Protein AF-D5QDT8-F1 (afdb_monomer_lite)

Structure (mmCIF, N/CA/C/O backbone):
data_AF-D5QDT8-F1
#
_entry.id   AF-D5QDT8-F1
#
loop_
_atom_site.group_PDB
_atom_site.id
_atom_site.type_symbol
_atom_site.label_atom_id
_atom_site.label_alt_id
_atom_site.label_comp_id
_atom_site.label_asym_id
_atom_site.label_entity_id
_atom_site.label_seq_id
_atom_site.pdbx_PDB_ins_code
_atom_site.Cartn_x
_atom_site.Cartn_y
_atom_site.Cartn_z
_atom_site.occupancy
_atom_site.B_iso_or_equiv
_atom_site.auth_seq_id
_atom_site.auth_comp_id
_atom_site.auth_asym_id
_atom_site.auth_atom_id
_atom_site.pdbx_PDB_model_num
ATOM 1 N N . MET A 1 1 ? -13.618 -12.125 20.143 1.00 44.50 1 MET A N 1
ATOM 2 C CA . MET A 1 1 ? -13.880 -11.973 18.700 1.00 44.50 1 MET A CA 1
ATOM 3 C C . MET A 1 1 ? -12.535 -11.752 18.051 1.00 44.50 1 MET A C 1
ATOM 5 O O . MET A 1 1 ? -11.792 -10.920 18.547 1.00 44.50 1 MET A O 1
ATOM 9 N N . THR A 1 2 ? -12.155 -12.561 17.070 1.00 55.81 2 THR A N 1
ATOM 10 C CA . THR A 1 2 ? -10.937 -12.308 16.294 1.00 55.81 2 THR A CA 1
ATOM 11 C C . THR A 1 2 ? 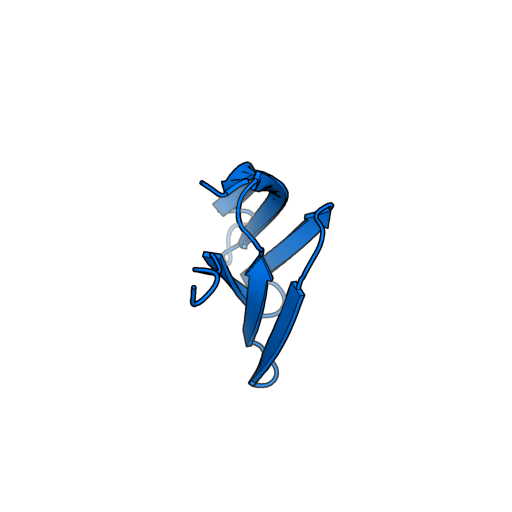-11.241 -11.103 15.416 1.00 55.81 2 THR A C 1
ATOM 13 O O . THR A 1 2 ? -12.100 -11.208 14.541 1.00 55.81 2 THR A O 1
ATOM 16 N N . ASP A 1 3 ? -10.626 -9.953 15.695 1.00 70.06 3 ASP A N 1
ATOM 17 C CA . ASP A 1 3 ? -10.747 -8.791 14.814 1.00 70.06 3 ASP A CA 1
ATOM 18 C C . ASP A 1 3 ? -10.307 -9.215 13.412 1.00 70.06 3 ASP A C 1
ATOM 20 O O . ASP A 1 3 ? -9.172 -9.651 13.203 1.00 70.06 3 ASP A O 1
ATOM 24 N N . THR A 1 4 ? -11.238 -9.171 12.459 1.00 88.50 4 THR A N 1
ATOM 25 C CA . THR A 1 4 ? -10.936 -9.491 11.064 1.00 88.50 4 THR A CA 1
ATOM 26 C C . THR A 1 4 ? -10.224 -8.283 10.482 1.00 88.50 4 THR A C 1
ATOM 28 O O . THR A 1 4 ? -10.834 -7.240 10.267 1.00 88.50 4 THR A O 1
ATOM 31 N N . LEU A 1 5 ? -8.913 -8.400 10.290 1.00 95.06 5 LEU A N 1
ATOM 32 C CA . LEU A 1 5 ? -8.113 -7.340 9.691 1.00 95.06 5 LEU A CA 1
ATOM 33 C C . LEU A 1 5 ? -8.192 -7.427 8.164 1.00 95.06 5 LEU A C 1
ATOM 35 O O . LEU A 1 5 ? -8.113 -8.512 7.588 1.00 95.06 5 LEU A O 1
ATOM 39 N N . ALA A 1 6 ? -8.283 -6.278 7.499 1.00 95.81 6 ALA A N 1
ATOM 40 C CA . ALA A 1 6 ? -8.034 -6.197 6.067 1.00 95.81 6 ALA A CA 1
ATOM 41 C C . ALA A 1 6 ? -6.528 -6.164 5.812 1.00 95.81 6 ALA A C 1
ATOM 43 O O . ALA A 1 6 ? -5.803 -5.403 6.453 1.00 95.81 6 ALA A O 1
ATOM 44 N N . HIS A 1 7 ? -6.063 -6.955 4.850 1.00 97.25 7 HIS A N 1
ATOM 45 C CA . HIS A 1 7 ? -4.650 -7.056 4.498 1.00 97.25 7 HIS A CA 1
ATOM 46 C C . HIS A 1 7 ? -4.398 -6.442 3.122 1.00 97.25 7 HIS A C 1
ATOM 48 O O . HIS A 1 7 ? -5.064 -6.786 2.147 1.00 97.25 7 HIS A O 1
ATOM 54 N N . VAL A 1 8 ? -3.415 -5.548 3.038 1.00 97.81 8 VAL A N 1
ATOM 55 C CA . VAL A 1 8 ? -3.007 -4.884 1.798 1.00 97.81 8 VAL A CA 1
ATOM 56 C C . VAL A 1 8 ? -1.540 -5.185 1.540 1.00 97.81 8 VAL A C 1
ATOM 58 O O . VAL A 1 8 ? -0.676 -4.821 2.338 1.00 97.81 8 VAL A O 1
ATOM 61 N N . GLU A 1 9 ? -1.247 -5.832 0.414 1.00 98.12 9 GLU A N 1
ATOM 62 C CA . GLU A 1 9 ? 0.127 -6.061 -0.026 1.00 98.12 9 GLU A CA 1
ATOM 63 C C . GLU A 1 9 ? 0.665 -4.841 -0.785 1.00 98.12 9 GLU A C 1
ATOM 65 O O . GLU A 1 9 ? 0.110 -4.395 -1.794 1.00 98.12 9 GLU A O 1
ATOM 70 N N . LEU A 1 10 ? 1.797 -4.321 -0.322 1.00 98.25 10 LEU A N 1
ATOM 71 C CA . LEU A 1 10 ? 2.564 -3.297 -1.010 1.00 98.25 10 LEU A CA 1
ATOM 72 C C . LEU A 1 10 ? 3.758 -3.943 -1.702 1.00 98.25 10 LEU A C 1
ATOM 74 O O . LEU A 1 10 ? 4.573 -4.600 -1.056 1.00 98.25 10 LEU A O 1
ATOM 78 N N . THR A 1 11 ? 3.875 -3.703 -3.004 1.00 98.38 11 THR A N 1
ATOM 79 C CA . THR A 1 11 ? 5.020 -4.099 -3.821 1.00 98.38 11 THR A CA 1
ATOM 80 C C . THR A 1 11 ? 5.828 -2.870 -4.232 1.00 98.38 11 THR A C 1
ATOM 82 O O . THR A 1 11 ? 5.283 -1.896 -4.749 1.00 98.38 11 THR A O 1
ATOM 85 N N . TRP A 1 12 ? 7.142 -2.936 -4.043 1.00 97.94 12 TRP A N 1
ATOM 86 C CA . TRP A 1 12 ? 8.100 -1.967 -4.553 1.00 97.94 12 TRP A CA 1
ATOM 87 C C . TRP A 1 12 ? 9.133 -2.668 -5.436 1.00 97.94 12 TRP A C 1
ATOM 89 O O . TRP A 1 12 ? 9.926 -3.500 -4.991 1.00 97.94 12 TRP A O 1
ATOM 99 N N . ILE A 1 13 ? 9.113 -2.328 -6.717 1.00 97.25 13 ILE A N 1
ATOM 100 C CA . ILE A 1 13 ? 10.088 -2.721 -7.723 1.00 97.25 13 ILE A CA 1
ATOM 101 C C . ILE A 1 13 ? 10.524 -1.435 -8.402 1.00 97.25 13 ILE A C 1
ATOM 103 O O . ILE A 1 13 ? 9.746 -0.836 -9.146 1.00 97.25 13 ILE A O 1
ATOM 107 N N . GLU A 1 14 ? 11.769 -1.040 -8.149 1.00 94.75 14 GLU A N 1
ATOM 108 C CA . GLU A 1 14 ? 12.360 0.176 -8.700 1.00 94.75 14 GLU A CA 1
ATOM 109 C C . GLU A 1 14 ? 12.012 0.355 -10.189 1.00 94.75 14 GLU A C 1
ATOM 111 O O . GLU A 1 14 ? 12.216 -0.559 -10.996 1.00 94.75 14 GLU A O 1
ATOM 116 N N . LYS A 1 15 ? 11.470 1.533 -10.534 1.00 94.06 15 LYS A N 1
ATOM 117 C CA . LYS A 1 15 ? 11.087 1.944 -11.900 1.00 94.06 15 LYS A CA 1
ATOM 118 C C . LYS A 1 15 ? 10.002 1.092 -12.574 1.00 94.06 15 LYS A C 1
ATOM 120 O O . LYS A 1 15 ? 9.756 1.281 -13.761 1.00 94.06 15 LYS A O 1
ATOM 125 N N . ARG A 1 16 ? 9.347 0.171 -11.857 1.00 96.94 16 ARG A N 1
ATOM 126 C CA . ARG A 1 16 ? 8.284 -0.685 -12.415 1.00 96.94 16 ARG A CA 1
ATOM 127 C C . ARG A 1 16 ? 6.989 -0.653 -11.622 1.00 96.94 16 ARG A C 1
ATOM 129 O O . ARG A 1 16 ? 5.935 -0.493 -12.222 1.00 96.94 16 ARG A O 1
ATOM 136 N N . ILE A 1 17 ? 7.052 -0.840 -10.306 1.00 97.94 17 ILE A N 1
ATOM 137 C CA . ILE A 1 17 ? 5.874 -0.893 -9.432 1.00 97.94 17 ILE A CA 1
ATOM 138 C C . ILE A 1 17 ? 6.207 -0.169 -8.143 1.00 97.94 17 ILE A C 1
ATOM 140 O O . ILE A 1 17 ? 7.196 -0.491 -7.491 1.00 97.94 17 ILE A O 1
ATOM 144 N N . GLU A 1 18 ? 5.359 0.763 -7.743 1.00 97.75 18 GLU A N 1
ATOM 145 C CA . GLU A 1 18 ? 5.499 1.448 -6.474 1.00 97.75 18 GLU A CA 1
ATOM 146 C C . GLU A 1 18 ? 4.136 1.586 -5.797 1.00 97.75 18 GLU A C 1
ATOM 148 O O . GLU A 1 18 ? 3.278 2.383 -6.182 1.00 97.75 18 GLU A O 1
ATOM 153 N N . HIS A 1 19 ? 3.934 0.757 -4.779 1.00 98.19 19 HIS A N 1
ATOM 154 C CA . HIS A 1 19 ? 2.737 0.731 -3.950 1.00 98.19 19 HIS A CA 1
ATOM 155 C C . HIS A 1 19 ? 3.003 1.411 -2.607 1.00 98.19 19 HIS A C 1
ATOM 157 O O . HIS A 1 19 ? 3.943 1.050 -1.894 1.00 98.19 19 HIS A O 1
ATOM 163 N N . TRP A 1 20 ? 2.140 2.354 -2.229 1.00 97.25 20 TRP A N 1
ATOM 164 C CA . TRP A 1 20 ? 2.305 3.141 -1.005 1.00 97.25 20 TRP A CA 1
ATOM 165 C C . TRP A 1 20 ? 0.984 3.335 -0.276 1.00 97.25 20 TRP A C 1
ATOM 167 O O . TRP A 1 20 ? -0.048 3.550 -0.903 1.00 97.25 20 TRP A O 1
ATOM 177 N N . ILE A 1 21 ? 1.027 3.373 1.055 1.00 97.94 21 ILE A N 1
ATOM 178 C CA . ILE A 1 21 ? -0.072 3.927 1.847 1.00 97.94 21 ILE A CA 1
ATOM 179 C C . ILE A 1 21 ? 0.233 5.393 2.119 1.00 97.94 21 ILE A C 1
ATOM 181 O O . ILE A 1 21 ? 1.276 5.722 2.684 1.00 97.94 21 ILE A O 1
ATOM 185 N N . ARG A 1 22 ? -0.668 6.279 1.687 1.00 97.69 22 ARG A N 1
ATOM 186 C CA . ARG A 1 22 ? -0.512 7.726 1.868 1.00 97.69 22 ARG A CA 1
ATOM 187 C C . ARG A 1 22 ? -0.964 8.183 3.255 1.00 97.69 22 ARG A C 1
ATOM 189 O O . ARG A 1 22 ? -0.321 9.048 3.838 1.00 97.69 22 ARG A O 1
ATOM 196 N N . PHE A 1 23 ? -2.056 7.613 3.759 1.00 98.06 23 PHE A N 1
ATOM 197 C CA . PHE A 1 23 ? -2.566 7.787 5.122 1.00 98.06 23 PHE A CA 1
ATOM 198 C C . PHE A 1 23 ? -3.373 6.551 5.536 1.00 98.06 23 PHE A C 1
ATOM 200 O O . PHE A 1 23 ? -3.800 5.788 4.671 1.00 98.06 23 PHE A O 1
ATOM 207 N N . GLY A 1 24 ? -3.622 6.392 6.836 1.00 96.12 24 GLY A N 1
ATOM 208 C CA . GLY A 1 24 ? -4.408 5.299 7.417 1.00 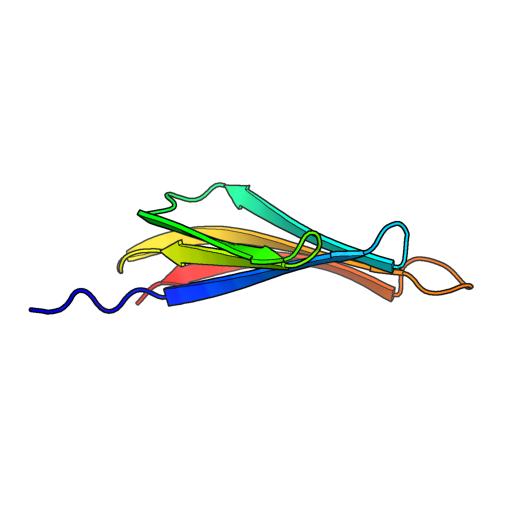96.12 24 GLY A CA 1
ATOM 209 C C . GLY A 1 24 ? -3.749 4.747 8.680 1.00 96.12 24 GLY A C 1
ATOM 210 O O . GLY A 1 24 ? -2.526 4.805 8.806 1.00 96.12 24 GLY A O 1
ATOM 211 N N . SER A 1 25 ? -4.547 4.228 9.617 1.00 95.31 25 SER A N 1
ATOM 212 C CA . SER A 1 25 ? -4.028 3.636 10.857 1.00 95.31 25 SER A CA 1
ATOM 213 C C . SER A 1 25 ? -3.672 2.168 10.634 1.00 95.31 25 SER A C 1
ATOM 215 O O . SER A 1 25 ? -4.551 1.314 10.538 1.00 95.31 25 SER A O 1
ATOM 217 N N . VAL A 1 26 ? -2.378 1.880 10.515 1.00 96.88 26 VAL A N 1
ATOM 218 C CA . VAL A 1 26 ? -1.864 0.516 10.346 1.00 96.88 26 VAL A CA 1
ATOM 219 C C . VAL A 1 26 ? -1.841 -0.176 11.709 1.00 96.88 26 VAL A C 1
ATOM 221 O O . VAL A 1 26 ? -1.188 0.305 12.632 1.00 96.88 26 VAL A O 1
ATOM 224 N N . ALA A 1 27 ? -2.519 -1.318 11.832 1.00 96.88 27 ALA A N 1
ATOM 225 C CA . ALA A 1 27 ? -2.490 -2.141 13.042 1.00 96.88 27 ALA A CA 1
ATOM 226 C C . ALA A 1 27 ? -1.272 -3.072 13.087 1.00 96.88 27 ALA A C 1
ATOM 228 O O . ALA A 1 27 ? -0.715 -3.321 14.154 1.00 96.88 27 ALA A O 1
ATOM 229 N N . HIS A 1 28 ? -0.860 -3.603 11.934 1.00 97.31 28 HIS A N 1
ATOM 230 C CA . HIS A 1 28 ? 0.272 -4.520 11.848 1.00 97.31 28 HIS A CA 1
ATOM 231 C C . HIS A 1 28 ? 0.996 -4.394 10.508 1.00 97.31 28 HIS A C 1
ATOM 233 O O . HIS A 1 28 ? 0.359 -4.215 9.469 1.00 97.31 28 HIS A O 1
ATOM 239 N N . GLU A 1 29 ? 2.318 -4.542 10.532 1.00 97.75 29 GLU A N 1
ATOM 240 C CA . GLU A 1 29 ? 3.171 -4.616 9.347 1.00 97.75 29 GLU A CA 1
ATOM 241 C C . GLU A 1 29 ? 3.951 -5.932 9.361 1.00 97.75 29 GLU A C 1
ATOM 243 O O . GLU A 1 29 ? 4.644 -6.246 10.328 1.00 97.75 29 GLU A O 1
ATOM 248 N N . GLN A 1 30 ? 3.864 -6.674 8.258 1.00 98.19 30 GLN A N 1
ATOM 249 C CA . GLN A 1 30 ? 4.636 -7.886 8.018 1.00 98.19 30 GLN A CA 1
ATOM 250 C C . GLN A 1 30 ? 5.490 -7.706 6.763 1.00 98.19 30 GLN A C 1
ATOM 252 O O . GLN A 1 30 ? 4.972 -7.536 5.660 1.00 98.19 30 GLN A O 1
ATOM 257 N N . ILE A 1 31 ? 6.809 -7.791 6.911 1.00 97.81 31 ILE A N 1
ATOM 258 C CA . ILE A 1 31 ? 7.741 -7.774 5.780 1.00 97.81 31 ILE A CA 1
ATOM 259 C C . ILE A 1 31 ? 7.849 -9.200 5.233 1.00 97.81 31 ILE A C 1
ATOM 261 O O . ILE A 1 31 ? 8.211 -10.115 5.970 1.00 97.81 31 ILE A O 1
ATOM 265 N N . LEU A 1 32 ? 7.526 -9.394 3.952 1.00 97.94 32 LEU A N 1
ATOM 266 C CA . LEU A 1 32 ? 7.641 -10.698 3.290 1.00 97.94 32 LEU A CA 1
ATOM 267 C C . LEU A 1 32 ? 9.037 -10.878 2.694 1.00 97.94 32 LEU A C 1
ATOM 269 O O . LEU A 1 32 ? 9.676 -11.910 2.874 1.00 97.94 32 LEU A O 1
ATOM 273 N N . ASP A 1 33 ? 9.511 -9.857 1.984 1.00 97.25 33 ASP A N 1
ATOM 274 C CA . ASP A 1 33 ? 10.848 -9.790 1.406 1.00 97.25 33 ASP A CA 1
ATOM 275 C C . ASP A 1 33 ? 11.253 -8.322 1.177 1.00 97.25 33 ASP A C 1
ATOM 277 O O . ASP A 1 33 ? 10.550 -7.391 1.567 1.00 97.25 33 ASP A O 1
ATOM 281 N N . ARG A 1 34 ? 12.401 -8.085 0.528 1.00 95.62 34 ARG A N 1
ATOM 282 C CA . ARG A 1 34 ? 12.916 -6.729 0.264 1.00 95.62 34 ARG A CA 1
ATOM 283 C C . ARG A 1 34 ? 11.971 -5.855 -0.580 1.00 95.62 34 ARG A C 1
ATOM 285 O O . ARG A 1 34 ? 12.117 -4.636 -0.579 1.00 95.62 34 ARG A O 1
ATOM 292 N N . ARG A 1 35 ? 11.064 -6.457 -1.348 1.00 97.38 35 ARG A N 1
ATOM 293 C CA . ARG A 1 35 ? 10.170 -5.784 -2.299 1.00 97.38 35 ARG A CA 1
ATOM 294 C C . ARG A 1 35 ? 8.713 -5.809 -1.859 1.00 97.38 35 ARG A C 1
ATOM 296 O O . ARG A 1 35 ? 7.931 -5.044 -2.411 1.00 97.38 35 ARG A O 1
ATOM 303 N N . ARG A 1 36 ? 8.331 -6.676 -0.922 1.00 98.12 36 ARG A N 1
ATOM 304 C CA . ARG A 1 36 ? 6.934 -6.894 -0.543 1.00 98.12 36 ARG A CA 1
ATOM 305 C C . ARG A 1 36 ? 6.724 -6.843 0.958 1.00 98.12 36 ARG A C 1
ATOM 307 O O . ARG A 1 36 ? 7.458 -7.459 1.732 1.00 98.12 36 ARG A O 1
ATOM 314 N N . ARG A 1 37 ? 5.653 -6.166 1.355 1.00 98.06 37 ARG A N 1
ATOM 315 C CA . ARG A 1 37 ? 5.155 -6.139 2.732 1.00 98.06 37 ARG A CA 1
ATOM 316 C C . ARG A 1 37 ? 3.636 -6.141 2.752 1.00 98.06 37 ARG A C 1
ATOM 318 O O . ARG A 1 37 ? 3.009 -5.646 1.822 1.00 98.06 37 ARG A O 1
ATOM 325 N N . ILE A 1 38 ? 3.064 -6.653 3.829 1.00 98.44 38 ILE A N 1
ATOM 326 C CA . ILE A 1 38 ? 1.633 -6.619 4.106 1.00 98.44 38 ILE A CA 1
ATOM 327 C C . ILE A 1 38 ? 1.391 -5.613 5.225 1.00 98.44 38 ILE A C 1
ATOM 329 O O . ILE A 1 38 ? 2.006 -5.702 6.287 1.00 98.44 38 ILE A O 1
ATOM 333 N N . LEU A 1 39 ? 0.473 -4.680 4.995 1.00 98.25 39 LEU A N 1
ATOM 334 C CA . LEU A 1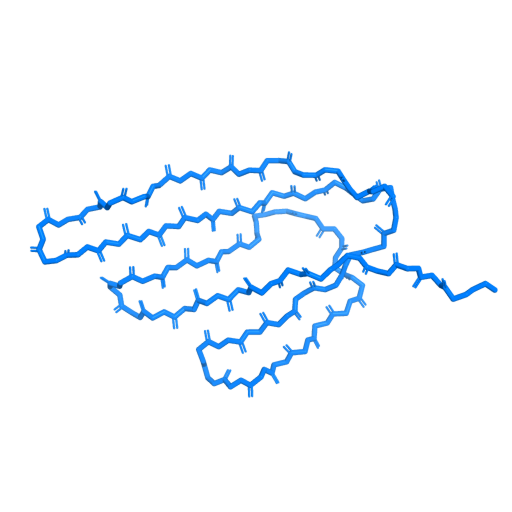 39 ? -0.079 -3.816 6.032 1.00 98.25 39 LEU A CA 1
ATOM 335 C C . LEU A 1 39 ? -1.490 -4.284 6.365 1.00 98.25 39 LEU A C 1
ATOM 337 O O . LEU A 1 39 ? -2.282 -4.567 5.467 1.00 98.25 39 LEU A O 1
ATOM 341 N N . SER A 1 40 ? -1.788 -4.380 7.655 1.00 98.00 40 SER A N 1
ATOM 342 C CA . SER A 1 40 ? -3.085 -4.830 8.152 1.00 98.00 40 SER A CA 1
ATOM 343 C C . SER A 1 40 ? -3.831 -3.678 8.811 1.00 98.00 40 SER A C 1
ATOM 345 O O . SER A 1 40 ? -3.249 -2.932 9.602 1.00 98.00 40 SER A O 1
ATOM 347 N N . PHE A 1 41 ? -5.115 -3.551 8.497 1.00 97.25 41 PHE A N 1
ATOM 348 C CA . PHE A 1 41 ? -5.983 -2.467 8.946 1.00 97.25 41 PHE A CA 1
ATOM 349 C C . PHE A 1 41 ? -7.184 -3.039 9.702 1.00 97.25 41 PHE A C 1
ATOM 351 O O . PHE A 1 41 ? -7.780 -4.009 9.225 1.00 97.25 41 PHE A O 1
ATOM 358 N N . PRO A 1 42 ? -7.550 -2.468 10.861 1.00 96.00 42 PRO A N 1
ATOM 359 C CA . PRO A 1 42 ? -8.729 -2.907 11.589 1.00 96.00 42 PRO A CA 1
ATOM 360 C C . PRO A 1 42 ? -10.020 -2.449 10.889 1.00 96.00 42 PRO A C 1
ATOM 362 O O . PRO A 1 42 ? -9.971 -1.521 10.067 1.00 96.00 42 PRO A O 1
ATOM 365 N N . PRO A 1 43 ? -11.171 -3.061 11.227 1.00 95.19 43 PRO A N 1
ATOM 366 C CA . PRO A 1 43 ? -12.486 -2.580 10.810 1.00 95.19 43 PRO A CA 1
ATOM 367 C C . PRO A 1 43 ? -12.672 -1.077 11.054 1.00 95.19 43 PRO A C 1
ATOM 369 O O . PRO A 1 43 ? -11.998 -0.479 11.895 1.00 95.19 43 PRO A O 1
ATOM 372 N N . ASP A 1 44 ? -13.549 -0.455 10.268 1.00 94.69 44 ASP A N 1
ATOM 373 C CA . ASP A 1 44 ? -13.869 0.980 10.289 1.00 94.69 44 ASP A CA 1
ATOM 374 C C . ASP A 1 44 ? -12.718 1.942 9.942 1.00 94.69 44 ASP A C 1
ATOM 376 O O . ASP A 1 44 ? -12.908 3.164 9.897 1.00 94.69 44 ASP A O 1
ATOM 380 N N . THR A 1 45 ? -11.533 1.423 9.614 1.00 96.44 45 THR A N 1
ATOM 381 C CA . THR A 1 45 ? -10.398 2.251 9.197 1.00 96.44 45 THR A CA 1
ATOM 382 C C . THR A 1 45 ? -10.581 2.767 7.776 1.00 96.44 45 THR A C 1
ATOM 384 O O . THR A 1 45 ? -10.998 2.036 6.879 1.00 96.44 45 THR A O 1
ATOM 387 N N . VAL A 1 46 ? -10.202 4.027 7.549 1.00 97.88 46 VAL A N 1
ATOM 388 C CA . VAL A 1 46 ? -10.073 4.612 6.209 1.00 97.88 46 VAL A CA 1
ATOM 389 C C . VAL A 1 46 ? -8.597 4.842 5.896 1.00 97.88 46 VAL A C 1
ATOM 391 O O . VAL A 1 46 ? -7.870 5.418 6.709 1.00 97.88 46 VAL A O 1
ATOM 394 N N . PHE A 1 47 ? -8.149 4.414 4.719 1.00 98.31 47 PHE A N 1
ATOM 395 C CA . PHE A 1 47 ? -6.776 4.605 4.251 1.00 98.31 47 PHE A CA 1
ATOM 396 C C . PHE A 1 47 ? -6.732 4.970 2.765 1.00 98.31 47 PHE A C 1
ATOM 398 O O . PHE A 1 47 ? -7.688 4.733 2.027 1.00 98.31 47 PHE A O 1
ATOM 405 N N . ALA A 1 48 ? -5.612 5.546 2.326 1.00 98.38 48 ALA A N 1
ATOM 406 C CA . ALA A 1 48 ? -5.356 5.821 0.915 1.00 98.38 48 ALA A CA 1
ATOM 407 C C . ALA A 1 48 ? -4.229 4.949 0.375 1.00 98.38 48 ALA A C 1
ATOM 409 O O . ALA A 1 48 ? -3.090 5.038 0.843 1.00 98.38 48 ALA A O 1
ATOM 410 N N . PHE A 1 49 ? -4.545 4.158 -0.645 1.00 98.25 49 PHE A N 1
ATOM 411 C CA . PHE A 1 49 ? -3.615 3.281 -1.331 1.00 98.25 49 PHE A CA 1
ATOM 412 C C . PHE A 1 49 ? -3.227 3.864 -2.689 1.00 98.25 49 PHE A C 1
ATOM 414 O O . PHE A 1 49 ? -4.048 3.976 -3.594 1.00 98.25 49 PHE A O 1
ATOM 421 N N . LEU A 1 50 ? -1.962 4.252 -2.826 1.00 98.06 50 LEU A N 1
ATOM 422 C CA . LEU A 1 50 ? -1.385 4.709 -4.081 1.00 98.06 50 LEU A CA 1
ATOM 423 C C . LEU A 1 50 ? -0.818 3.511 -4.844 1.00 98.06 50 LEU A C 1
ATOM 425 O O . LEU A 1 50 ? 0.076 2.818 -4.349 1.00 98.06 50 LEU A O 1
ATOM 429 N N . ARG A 1 51 ? -1.302 3.317 -6.068 1.00 97.81 51 ARG A N 1
ATOM 430 C CA . ARG A 1 51 ? -0.787 2.342 -7.027 1.00 97.81 51 ARG A CA 1
ATOM 431 C C . ARG A 1 51 ? -0.133 3.088 -8.174 1.00 97.81 51 ARG A C 1
ATOM 433 O O . ARG A 1 51 ? -0.821 3.701 -8.994 1.00 97.81 51 ARG A O 1
ATOM 440 N N . TRP A 1 52 ? 1.190 3.029 -8.230 1.00 98.31 52 TRP A N 1
ATOM 441 C CA . TRP A 1 52 ? 1.951 3.493 -9.377 1.00 98.31 52 TRP A CA 1
ATOM 442 C C . TRP A 1 52 ? 2.634 2.316 -10.070 1.00 98.31 52 TRP A C 1
ATOM 444 O O . TRP A 1 52 ? 3.180 1.427 -9.415 1.00 98.31 52 TRP A O 1
ATOM 454 N N . ALA A 1 53 ? 2.604 2.308 -11.398 1.00 98.06 53 ALA A N 1
ATOM 455 C CA . ALA A 1 53 ? 3.352 1.360 -12.204 1.00 98.06 53 ALA A CA 1
ATOM 456 C C . ALA A 1 53 ? 3.774 1.982 -13.537 1.00 98.06 53 ALA A C 1
ATOM 458 O O . ALA A 1 53 ? 3.048 2.794 -14.119 1.00 98.06 53 ALA A O 1
ATOM 459 N N . ALA A 1 54 ? 4.918 1.542 -14.048 1.00 97.94 54 ALA A N 1
ATOM 460 C CA . ALA A 1 54 ? 5.456 1.935 -15.342 1.00 97.94 54 ALA A CA 1
ATOM 461 C C . ALA A 1 54 ? 6.039 0.734 -16.094 1.00 97.94 54 ALA A C 1
ATOM 463 O O . ALA A 1 54 ? 6.447 -0.267 -15.503 1.00 97.94 54 ALA A O 1
ATOM 464 N N . ASN A 1 55 ? 6.081 0.854 -17.416 1.00 96.12 55 ASN A N 1
ATOM 465 C CA . ASN A 1 55 ? 6.830 -0.026 -18.303 1.00 96.12 55 ASN A CA 1
ATOM 466 C C . ASN A 1 55 ? 7.907 0.784 -19.049 1.00 96.12 55 ASN A C 1
ATOM 468 O O . ASN A 1 55 ? 8.128 1.961 -18.758 1.00 96.12 55 ASN A O 1
ATOM 472 N N . ASP A 1 56 ? 8.556 0.167 -20.036 1.00 96.44 56 ASP A N 1
ATOM 473 C CA . ASP A 1 56 ? 9.625 0.804 -20.818 1.00 96.44 56 ASP A CA 1
ATOM 474 C C . ASP A 1 56 ? 9.150 2.030 -21.631 1.00 96.44 56 ASP A C 1
ATOM 476 O O . ASP A 1 56 ? 9.970 2.810 -22.110 1.00 96.44 56 ASP A O 1
ATOM 480 N N . TYR A 1 57 ? 7.834 2.230 -21.755 1.00 95.81 57 TYR A N 1
ATOM 481 C CA . TYR A 1 57 ? 7.199 3.348 -22.456 1.00 95.81 57 TYR A CA 1
ATOM 482 C C . TYR A 1 57 ? 6.619 4.411 -21.506 1.00 95.81 57 TYR A C 1
ATOM 484 O O . TYR A 1 57 ? 6.042 5.394 -21.971 1.00 95.81 57 TYR A O 1
ATOM 492 N N . GLY A 1 58 ? 6.777 4.246 -20.189 1.00 94.50 58 GLY A N 1
ATOM 493 C CA . GLY A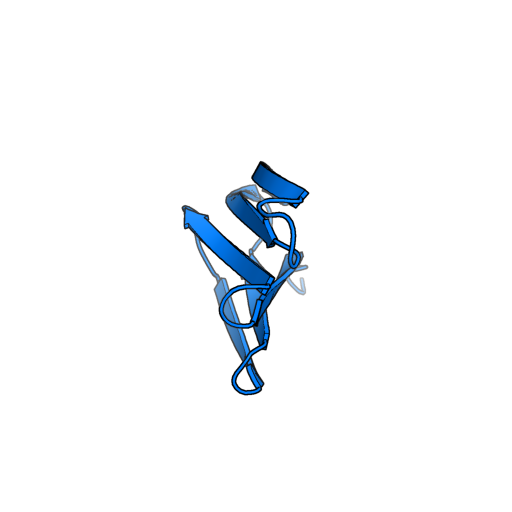 1 58 ? 6.334 5.202 -19.173 1.00 94.50 58 GLY A CA 1
ATOM 494 C C . GLY A 1 58 ? 5.224 4.676 -18.262 1.00 94.50 58 GLY A C 1
ATOM 495 O O . GLY A 1 58 ? 5.032 3.471 -18.101 1.00 94.50 58 GLY A O 1
ATOM 496 N N . THR A 1 59 ? 4.522 5.601 -17.603 1.00 97.38 59 THR A N 1
ATOM 497 C CA . THR A 1 59 ? 3.490 5.293 -16.602 1.00 97.38 59 THR A CA 1
ATOM 498 C C . THR A 1 59 ? 2.321 4.537 -17.229 1.00 97.38 59 THR A C 1
ATOM 500 O O . THR A 1 59 ? 1.652 5.053 -18.120 1.00 97.38 59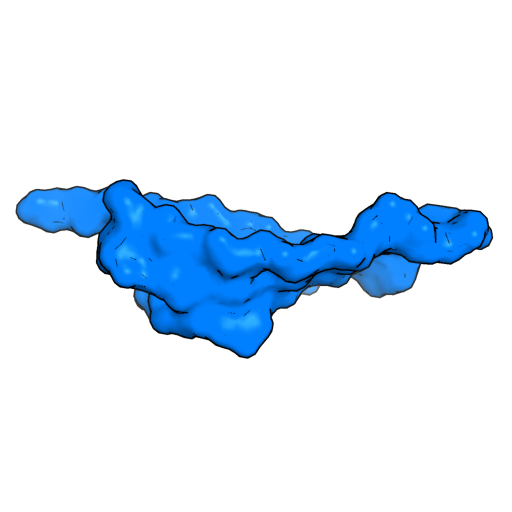 THR A O 1
ATOM 503 N N . VAL A 1 60 ? 2.034 3.344 -16.709 1.00 97.00 60 VAL A N 1
ATOM 504 C CA . VAL A 1 60 ? 0.862 2.541 -17.090 1.00 97.00 60 VAL A CA 1
ATOM 505 C C . VAL A 1 60 ? -0.277 2.670 -16.081 1.00 97.00 60 VAL A C 1
ATOM 507 O O . VAL A 1 60 ? -1.440 2.575 -16.458 1.00 97.00 60 VAL A O 1
ATOM 510 N N . VAL A 1 61 ? 0.039 2.920 -14.806 1.00 97.12 61 VAL A N 1
ATOM 511 C CA . VAL A 1 61 ? -0.945 3.151 -13.741 1.00 97.12 61 VAL A CA 1
ATOM 512 C C . VAL A 1 61 ? -0.437 4.256 -12.823 1.00 97.12 61 VAL A C 1
ATOM 514 O O . VAL A 1 61 ? 0.714 4.240 -12.398 1.00 97.12 61 VAL A O 1
ATOM 517 N N . SER A 1 62 ? -1.311 5.204 -12.498 1.00 96.88 62 SER A N 1
ATOM 518 C CA . SER A 1 62 ? -1.104 6.192 -11.439 1.00 96.88 62 SER A CA 1
ATOM 519 C C . SER A 1 62 ? -2.461 6.500 -10.821 1.00 96.88 62 SER A C 1
ATOM 521 O O . SER A 1 62 ? -3.250 7.262 -11.379 1.00 96.88 62 SER A O 1
ATOM 523 N N . CYS A 1 63 ? -2.781 5.820 -9.723 1.00 97.44 63 CYS A N 1
ATOM 524 C CA . CYS A 1 63 ? -4.096 5.874 -9.092 1.00 97.44 63 CYS A CA 1
ATOM 525 C C . CYS A 1 63 ? -3.963 5.957 -7.571 1.00 97.44 63 CYS A C 1
ATOM 527 O O . CYS A 1 63 ? -3.035 5.391 -6.994 1.00 97.44 63 CYS A O 1
ATOM 529 N N . ILE A 1 64 ? -4.908 6.649 -6.935 1.00 97.94 64 ILE A N 1
ATOM 530 C CA . ILE A 1 64 ? -5.085 6.666 -5.487 1.00 97.94 64 ILE A CA 1
ATOM 531 C C . ILE A 1 64 ? -6.489 6.162 -5.150 1.00 97.94 64 ILE A C 1
ATOM 533 O O . ILE A 1 64 ? -7.483 6.765 -5.548 1.00 97.94 64 ILE A O 1
ATOM 537 N N . ASP A 1 65 ? -6.562 5.061 -4.409 1.00 97.62 65 ASP A N 1
ATOM 538 C CA . ASP A 1 65 ? -7.814 4.502 -3.910 1.00 97.62 65 ASP A CA 1
ATOM 539 C C . ASP A 1 65 ? -8.010 4.923 -2.453 1.00 97.62 65 ASP A C 1
ATOM 541 O O . ASP A 1 65 ? -7.131 4.699 -1.621 1.00 97.62 65 ASP A O 1
ATOM 545 N N . ILE A 1 66 ? -9.161 5.515 -2.125 1.00 98.00 66 ILE A N 1
ATOM 546 C CA . ILE A 1 66 ? -9.563 5.762 -0.734 1.00 98.00 66 ILE A CA 1
ATOM 547 C C . ILE A 1 66 ? -10.482 4.618 -0.316 1.00 98.00 66 ILE A C 1
ATOM 549 O O . ILE A 1 66 ? -11.594 4.491 -0.825 1.00 98.00 66 ILE A O 1
ATOM 553 N N . VAL A 1 67 ? -10.007 3.780 0.601 1.00 97.75 67 VAL A N 1
ATOM 554 C CA . VAL A 1 67 ? -10.669 2.536 1.004 1.00 97.75 67 VAL A CA 1
ATOM 555 C C . VAL A 1 67 ? -11.147 2.659 2.445 1.00 97.75 67 VAL A C 1
ATOM 557 O O . VAL A 1 67 ? -10.400 3.116 3.309 1.00 97.75 67 VAL A O 1
ATOM 560 N N . ARG A 1 68 ? -12.387 2.232 2.702 1.00 97.31 68 ARG A N 1
ATOM 561 C CA . ARG A 1 68 ? -12.924 1.993 4.047 1.00 97.31 68 ARG A CA 1
ATOM 562 C C . ARG A 1 68 ? -12.967 0.489 4.295 1.00 97.31 68 ARG A C 1
ATOM 564 O O . ARG A 1 68 ? -13.531 -0.236 3.481 1.00 97.31 68 ARG A O 1
ATOM 571 N N . VAL A 1 69 ? -12.391 0.045 5.406 1.00 96.00 69 VAL A N 1
ATOM 572 C CA . VAL A 1 69 ? -12.493 -1.338 5.883 1.00 96.00 69 VAL A CA 1
ATOM 573 C C . VAL A 1 69 ? -13.840 -1.523 6.576 1.00 96.00 69 VAL A C 1
ATOM 575 O O . VAL A 1 69 ? -14.242 -0.666 7.364 1.00 96.00 69 VAL A O 1
ATOM 578 N N . THR A 1 70 ? -14.525 -2.619 6.266 1.00 90.06 70 THR A N 1
ATOM 579 C CA . THR A 1 70 ? -15.831 -3.003 6.822 1.00 90.06 70 THR A CA 1
ATOM 580 C C . THR A 1 70 ? -15.731 -4.312 7.572 1.00 90.06 70 THR A C 1
ATOM 582 O O . THR A 1 70 ? -15.001 -5.187 7.051 1.00 90.06 70 THR A O 1
#

Sequence (70 aa):
MTDTLAHVELTWIEKRIEHWIRFGSVAHEQILDRRRRILSFPPDTVFAFLRWAANDYGTVVSCIDIVRVT

pLDDT: mean 95.24, std 8.59, range [44.5, 98.44]

Radius of gyration: 13.28 Å; chains: 1; bounding box: 29×20×41 Å

InterPro domains:
  IPR021263 Protein of unknown function DUF2840 [PF11000] (5-69)

Organism: NCBI:txid714995

Secondary structure (DSSP, 8-state):
-----EEEEEEEETTTEEEEEEE---SEEEE-SSSEEEEEE-TT-EEEEEEEEEETTEEEEEEEEEEE--

Foldseek 3Di:
DPFDWDKDKAFDDPQFKGKDKPDKDFPDKADPDPGIIITIHTAQIWTKIFIWGADPVGTPDTDIDTDHHD

=== Feature glossary ===
Legend for the data blocks above and below:

— What the protein is —

Sequence gives the chain of amino acids in standard one-letter code (A=alanine, C=cysteine, …, Y=tyrosine), read N→C. It is the only feature that is directly encoded by the gene; all structural features are derived from the folded form of this sequence.

The annotation block draws on four external resources. InterPro: which protein families and domains the sequence belongs to. GO: standardized terms for what the protein does, what process it participates in, and where in the cell it acts. CATH: which structural fold it has in the CATH hierarchy. Organism: the species of origin.

— Where its atoms are —

Atomic coordinates in PDBx/mmCIF format — the same representation the Protein Data Bank distributes. Each line of the _atom_site loop places one backbone atom in Cartesian space (units: ångströms, origin: arbitrary).

Six rendered views show the 3D structure from the faces of a cube — i.e. along ±x, ±y, ±z. Rendering representation is drawn randomly per protein from cartoon (secondary-structure ribbons), sticks (backbone bonds), or molecular surfac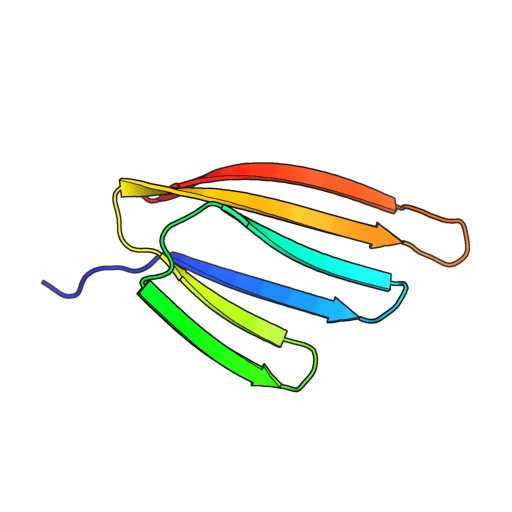e; coloring is either N→C rainbow (blue at the N-terminus through red at the C-terminus) or one color per chain.

— Local backbone conformation —

DSSP 8-state secondary structure assigns each residue one of H (α-helix), G (3₁₀-helix), I (π-helix), E (extended β-strand), B (isolated β-bridge), T (hydrogen-bonded turn), S (bend), or '-' (coil). The assignment is computed from backbone hydrogen-bond geometry via the Kabsch–Sander algorithm.

P-SEA three-state annotation labels each residue as helix, strand, or coil based purely on the geometry of the Cα trace. It serves as a fallback when the full backbone (and thus DSSP) is unavailable.

φ (phi) and ψ (psi) are the two rotatable backbone dihedrals per residue: φ is the C(i-1)–N–Cα–C torsion, ψ is the N–Cα–C–N(i+1) torsion, both in degrees on (−180°, 180°]. α-helical residues cluster near (−60°, −45°); β-strand residues near (−120°, +130°). A Ramachandran plot is simply a scatter of (φ, ψ) for every residue.

— Global shape and packing —

Radius of gyration (Rg) is the root-mean-square distance of Cα atoms from their centroid — a single number for overall size and compactness. A globular domain of N residues has Rg ≈ 2.2·N^0.38 Å; an extended or disordered chain has a much larger Rg. The Cα contact count is the number of residue pairs whose Cα atoms are within 8 Å and are more than four positions apart in sequence — a standard proxy for tertiary packing density. The bounding box is the smallest axis-aligned box enclosing all Cα atoms.

Accessible surface area quantifies burial. A residue with SASA near zero is packed into the hydrophobic core; one with SASA >100 Å² sits on the surface. Computed here via the Shrake–Rupley numerical algorithm with a 1.4 Å probe.

The contact map is a binary N×N matrix image: pixel (i, j) is dark where Cα_i and Cα_j are within 8 Å and |i−j|>4. Because the |i−j|>4 filter removes local helical contacts, off-diagonal stripes parallel to the main diagonal indicate parallel β-sheets; stripes perpendicular to it indicate antiparallel β-sheets. The Ramachandran plot scatters every residue's (φ, ψ) pair against the sterically allowed regions. The PAE heatmap renders the predicted-aligned-error matrix.

— Structural neighborhood —

A 3Di character summarizes, for each residue, the relative orientation of the Cα frame of its nearest spatial neighbor. Because it encodes fold topology rather than chemistry, 3Di alignments detect remote structural similarity that sequence alignment misses.

Structural nearest neighbors (via Foldseek easy-search vs the PDB). Reported per hit: target PDB id, E-value, and alignment TM-score. A TM-score above ~0.5 is the conventional threshold for 'same fold'.

— Confidence and disorder —

For AlphaFold models, the B-factor field carries pLDDT — the model's own estimate of local accuracy on a 0–100 scale. Regions with pLDDT<50 should be treated as essentially unmodeled; they often correspond to intrinsically disordered segments.

B-factor (Debye–Waller factor) reflects atomic displacement in the crystal lattice. It is an experimental observable (units Å²), not a prediction; low values mean the atom is pinned down, high values mean it moves or is heterogeneous across the crystal.

Predicted Aligned Error (PAE) is an AlphaFold confidence matrix: entry (i, j) is the expected error in the position of residue j, in ångströms, when the prediction is superimposed on the true structure at residue i. Low PAE within a block of residues means that block is internally rigid and well-predicted; high PAE between two blocks means their relative placement is uncertain even if each block individually is confident.